Protein AF-A0A7X9MG55-F1 (afdb_monomer_lite)

pLDDT: mean 75.88, std 16.64, range [28.7, 94.56]

Structure (mmCIF, N/CA/C/O backbone):
data_AF-A0A7X9MG55-F1
#
_entry.id   AF-A0A7X9MG55-F1
#
loop_
_atom_site.group_PDB
_atom_site.id
_atom_site.type_symbol
_atom_site.label_atom_id
_atom_site.label_alt_id
_atom_site.label_comp_id
_atom_site.label_asym_id
_atom_site.label_entity_id
_atom_site.label_seq_id
_atom_site.pdbx_PDB_ins_code
_atom_site.Cartn_x
_atom_site.Cartn_y
_atom_site.Cartn_z
_atom_site.occupancy
_atom_site.B_iso_or_equiv
_atom_site.auth_seq_id
_atom_site.auth_comp_id
_atom_site.auth_asym_id
_atom_site.auth_atom_id
_atom_site.pdbx_PDB_model_num
ATOM 1 N N . MET A 1 1 ? 23.887 3.737 30.053 1.00 38.19 1 MET A N 1
ATOM 2 C CA . MET A 1 1 ? 22.578 3.278 29.536 1.00 38.19 1 MET A CA 1
ATOM 3 C C . MET A 1 1 ? 21.494 4.012 30.308 1.00 38.19 1 MET A C 1
ATOM 5 O O . MET A 1 1 ? 21.311 3.733 31.484 1.00 38.19 1 MET A O 1
ATOM 9 N N . ASN A 1 2 ? 20.874 5.023 29.694 1.00 35.66 2 ASN A N 1
ATOM 10 C CA . ASN A 1 2 ? 19.894 5.888 30.355 1.00 35.66 2 ASN A CA 1
ATOM 11 C C . ASN A 1 2 ? 18.522 5.206 30.445 1.00 35.66 2 ASN A C 1
ATOM 13 O O . ASN A 1 2 ? 17.972 4.744 29.447 1.00 35.66 2 ASN A O 1
ATOM 17 N N . THR A 1 3 ? 17.948 5.225 31.644 1.00 46.72 3 THR A N 1
ATOM 18 C CA . THR A 1 3 ? 16.601 4.763 32.027 1.00 46.72 3 THR A CA 1
ATOM 19 C C . THR A 1 3 ? 15.452 5.424 31.251 1.00 46.72 3 THR A C 1
ATOM 21 O O . THR A 1 3 ? 14.324 4.941 31.310 1.00 46.72 3 THR A O 1
ATOM 24 N N . GLN A 1 4 ? 15.716 6.481 30.478 1.00 46.66 4 GLN A N 1
ATOM 25 C CA . GLN A 1 4 ? 14.717 7.168 29.649 1.00 46.66 4 GLN A CA 1
ATOM 26 C C . GLN A 1 4 ? 14.274 6.368 28.413 1.00 46.66 4 GLN A C 1
ATOM 28 O O . GLN A 1 4 ? 13.129 6.507 27.993 1.00 46.66 4 GLN A O 1
ATOM 33 N N . ASN A 1 5 ? 15.107 5.468 27.879 1.00 46.47 5 ASN A N 1
ATOM 34 C CA . ASN A 1 5 ? 14.716 4.653 26.720 1.00 46.47 5 ASN A CA 1
ATOM 35 C C . ASN A 1 5 ? 13.810 3.469 27.101 1.00 46.47 5 ASN A C 1
ATOM 37 O O . ASN A 1 5 ? 13.038 2.991 26.275 1.00 46.47 5 ASN A O 1
ATOM 41 N N . PHE A 1 6 ? 13.839 3.021 28.360 1.00 43.56 6 PHE A N 1
ATOM 42 C CA . PHE A 1 6 ? 13.036 1.881 28.815 1.00 43.56 6 PHE A CA 1
ATOM 43 C C . PHE A 1 6 ? 11.531 2.204 28.844 1.00 43.56 6 PHE A C 1
ATOM 45 O O . PHE A 1 6 ? 10.707 1.361 28.502 1.00 43.56 6 PHE A O 1
ATOM 52 N N . TRP A 1 7 ? 11.169 3.451 29.164 1.00 41.03 7 TRP A N 1
ATOM 53 C CA . TRP A 1 7 ? 9.777 3.919 29.190 1.00 41.03 7 TRP A CA 1
ATOM 54 C C . TRP A 1 7 ? 9.133 4.060 27.806 1.00 41.03 7 TRP A C 1
ATOM 56 O O . TRP A 1 7 ? 7.911 4.058 27.725 1.00 41.03 7 TRP A O 1
ATOM 66 N N . LEU A 1 8 ? 9.923 4.151 26.732 1.00 48.19 8 LEU A N 1
ATOM 67 C CA . LEU A 1 8 ? 9.438 4.115 25.345 1.00 48.19 8 LEU A CA 1
ATOM 68 C C . LEU A 1 8 ? 9.329 2.681 24.812 1.00 48.19 8 LEU A C 1
ATOM 70 O O . LEU A 1 8 ? 8.436 2.385 24.023 1.00 48.19 8 LEU A O 1
ATOM 74 N N . ILE A 1 9 ? 10.181 1.776 25.298 1.00 51.41 9 ILE A N 1
ATOM 75 C CA . ILE A 1 9 ? 10.143 0.352 24.942 1.00 51.41 9 ILE A CA 1
ATOM 76 C C . ILE A 1 9 ? 8.924 -0.333 25.571 1.00 51.41 9 ILE A C 1
ATOM 78 O O . ILE A 1 9 ? 8.307 -1.169 24.926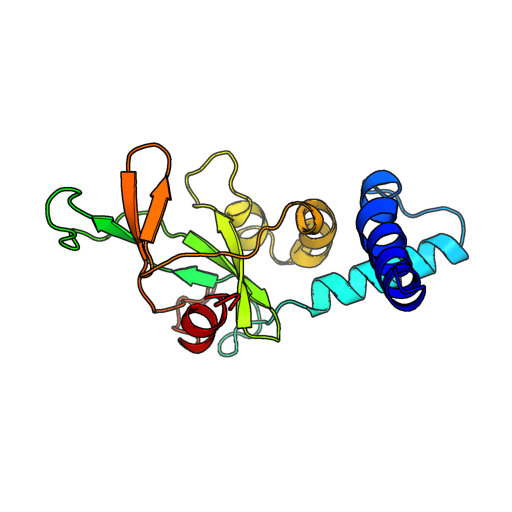 1.00 51.41 9 ILE A O 1
ATOM 82 N N . ILE A 1 10 ? 8.515 0.045 26.786 1.00 53.09 10 ILE A N 1
ATOM 83 C CA . ILE A 1 10 ? 7.338 -0.530 27.460 1.00 53.09 10 ILE A CA 1
ATOM 84 C C . ILE A 1 10 ? 6.033 -0.363 26.650 1.00 53.09 10 ILE A C 1
ATOM 86 O O . ILE A 1 10 ? 5.386 -1.375 26.410 1.00 53.09 10 ILE A O 1
ATOM 90 N N . PRO A 1 11 ? 5.611 0.827 26.179 1.00 53.69 11 PRO A N 1
ATOM 91 C CA . PRO A 1 11 ? 4.410 0.967 25.354 1.00 53.69 11 PRO A CA 1
ATOM 92 C C . PRO A 1 11 ? 4.562 0.340 23.963 1.00 53.69 11 PRO A C 1
ATOM 94 O O . PRO A 1 11 ? 3.560 -0.055 23.378 1.00 53.69 11 PRO A O 1
ATOM 97 N N . LEU A 1 12 ? 5.785 0.195 23.447 1.00 52.31 12 LEU A N 1
ATOM 98 C CA . LEU A 1 12 ? 6.057 -0.547 22.213 1.00 52.31 12 LEU A CA 1
ATOM 99 C C . LEU A 1 12 ? 5.859 -2.054 22.433 1.00 52.31 12 LEU A C 1
ATOM 101 O O . LEU A 1 12 ? 5.064 -2.682 21.753 1.00 52.31 12 LEU A O 1
ATOM 105 N N . VAL A 1 13 ? 6.477 -2.641 23.452 1.00 53.44 13 VAL A N 1
ATOM 106 C CA . VAL A 1 13 ? 6.375 -4.078 23.750 1.00 53.44 13 VAL A CA 1
ATOM 107 C C . VAL A 1 13 ? 4.977 -4.443 24.271 1.00 53.44 13 VAL A C 1
ATOM 109 O O . VAL A 1 13 ? 4.371 -5.410 23.815 1.00 53.44 13 VAL A O 1
ATOM 112 N N . ILE A 1 14 ? 4.410 -3.648 25.178 1.00 57.34 14 ILE A N 1
ATOM 113 C CA . ILE A 1 14 ? 3.079 -3.892 25.756 1.00 57.34 14 ILE A CA 1
ATOM 114 C C . ILE A 1 14 ? 1.953 -3.473 24.801 1.00 57.34 14 ILE A C 1
ATOM 116 O O . ILE A 1 14 ? 0.887 -4.076 24.835 1.00 57.34 14 ILE A O 1
ATOM 120 N N . GLY A 1 15 ? 2.164 -2.469 23.947 1.00 52.78 15 GLY A N 1
ATOM 121 C CA . GLY A 1 15 ? 1.142 -1.960 23.026 1.00 52.78 15 GLY A CA 1
ATOM 122 C C . GLY A 1 15 ? 1.171 -2.556 21.619 1.00 52.78 15 GLY A C 1
ATOM 123 O O . GLY A 1 15 ? 0.134 -2.566 20.964 1.00 52.78 15 GLY A O 1
ATOM 124 N N . PHE A 1 16 ? 2.313 -3.075 21.150 1.00 52.28 16 PHE A N 1
ATOM 125 C CA . PHE A 1 16 ? 2.412 -3.752 19.848 1.00 52.28 16 PHE A CA 1
ATOM 126 C C . PHE A 1 16 ? 2.528 -5.272 19.971 1.00 52.28 16 PHE A C 1
ATOM 128 O O . PHE A 1 16 ? 1.863 -5.986 19.225 1.00 52.28 16 PHE A O 1
ATOM 135 N N . ILE A 1 17 ? 3.350 -5.797 20.887 1.00 55.34 17 ILE A N 1
ATOM 136 C CA . ILE A 1 17 ? 3.662 -7.239 20.911 1.00 55.34 17 ILE A CA 1
ATOM 137 C C . ILE A 1 17 ? 2.600 -8.013 21.700 1.00 55.34 17 ILE A C 1
ATOM 139 O O . ILE A 1 17 ? 2.049 -8.996 21.212 1.00 55.34 17 ILE A O 1
ATOM 143 N N . LEU A 1 18 ? 2.254 -7.546 22.901 1.00 55.38 18 LEU A N 1
ATOM 144 C CA . LEU A 1 18 ? 1.291 -8.228 23.778 1.00 55.38 18 LEU A CA 1
ATOM 145 C C . LEU A 1 18 ? -0.118 -8.391 23.171 1.00 55.38 18 LEU A C 1
ATOM 147 O O . LEU A 1 18 ? -0.671 -9.489 23.281 1.00 55.38 18 LEU A O 1
ATOM 151 N N . PRO A 1 19 ? -0.702 -7.383 22.492 1.00 55.97 19 PRO A N 1
ATOM 152 C CA . PRO A 1 19 ? -2.021 -7.522 21.886 1.00 55.97 19 PRO A CA 1
ATOM 153 C C . PRO A 1 19 ? -2.030 -8.525 20.731 1.00 55.97 19 PRO A C 1
ATOM 155 O O . PRO A 1 19 ? -2.988 -9.277 20.572 1.00 55.97 19 PRO A O 1
ATOM 158 N N . SER A 1 20 ? -0.929 -8.589 19.981 1.00 54.69 20 SER A N 1
ATOM 159 C CA . SER A 1 20 ? -0.747 -9.503 18.850 1.00 54.69 20 SER A CA 1
ATOM 160 C C . SER A 1 20 ? -0.719 -10.974 19.283 1.00 54.69 20 SER A C 1
ATOM 162 O O . SER A 1 20 ? -1.243 -11.828 18.574 1.00 54.69 20 SER A O 1
ATOM 164 N N . PHE A 1 21 ? -0.184 -11.275 20.474 1.00 54.97 21 PHE A N 1
ATOM 165 C CA . PHE A 1 21 ? -0.174 -12.635 21.031 1.00 54.97 21 PHE A CA 1
ATOM 166 C C . PHE A 1 21 ? -1.453 -13.005 21.801 1.00 54.97 21 PHE A C 1
ATOM 168 O O . PHE A 1 21 ? -1.847 -14.171 21.792 1.00 54.97 21 PHE A O 1
ATOM 175 N N . PHE A 1 22 ? -2.113 -12.053 22.473 1.00 50.19 22 PHE A N 1
ATOM 176 C CA . PHE A 1 22 ? -3.271 -12.350 23.332 1.00 50.19 22 PHE A CA 1
ATOM 177 C C . PHE A 1 22 ? -4.639 -12.186 22.657 1.00 50.19 22 PHE A C 1
ATOM 179 O O . PHE A 1 22 ? -5.594 -12.844 23.076 1.00 50.19 22 PHE A O 1
ATOM 186 N N . PHE A 1 23 ? -4.764 -11.346 21.626 1.00 54.16 23 PHE A N 1
ATOM 187 C CA . PHE A 1 23 ? -6.056 -10.979 21.029 1.00 54.16 23 PHE A CA 1
ATOM 188 C C . PHE A 1 23 ? -6.205 -11.455 19.581 1.00 54.16 23 PHE A C 1
ATOM 190 O O . PHE A 1 23 ? -6.753 -10.738 18.747 1.00 54.16 23 PHE A O 1
ATOM 197 N N . LEU A 1 24 ? -5.780 -12.696 19.300 1.00 53.28 24 LEU A N 1
ATOM 198 C CA . LEU A 1 24 ? -6.072 -13.476 18.080 1.00 53.28 24 LEU A CA 1
ATOM 199 C C . LEU A 1 24 ? -7.599 -13.641 17.848 1.00 53.28 24 LEU A C 1
ATOM 201 O O . LEU A 1 24 ? -8.171 -14.721 17.985 1.00 53.28 24 LEU A O 1
ATOM 205 N N . GLY A 1 25 ? -8.292 -12.545 17.540 1.00 50.34 25 GLY A N 1
ATOM 206 C CA . GLY A 1 25 ? -9.675 -12.504 17.064 1.00 50.34 25 GLY A CA 1
ATOM 207 C C . GLY A 1 25 ? -10.789 -12.616 18.113 1.00 50.34 25 GLY A C 1
ATOM 208 O O . GLY A 1 25 ? -11.957 -12.648 17.728 1.00 50.34 25 GLY A O 1
ATOM 209 N N . LYS A 1 26 ? -10.501 -12.669 19.423 1.00 52.94 26 LYS A N 1
ATOM 210 C CA . LYS A 1 26 ? -11.543 -12.756 20.470 1.00 52.94 26 LYS A CA 1
ATOM 211 C C . LYS A 1 26 ? -11.465 -11.590 21.451 1.00 52.94 26 LYS A C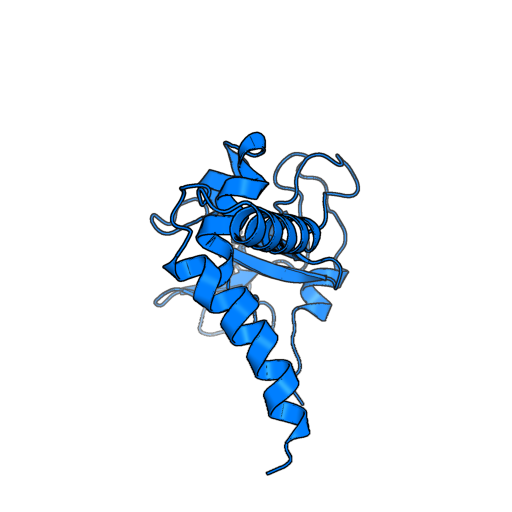 1
ATOM 213 O O . LYS A 1 26 ? -10.462 -11.428 22.140 1.00 52.94 26 LYS A O 1
ATOM 218 N N . LYS A 1 27 ? -12.562 -10.825 21.565 1.00 56.19 27 LYS A N 1
ATOM 219 C CA . LYS A 1 27 ? -12.695 -9.752 22.564 1.00 56.19 27 LYS A CA 1
ATOM 220 C C . LYS A 1 27 ? -12.486 -10.318 23.978 1.00 56.19 27 LYS A C 1
ATOM 222 O O . LYS A 1 27 ? -13.161 -11.289 24.341 1.00 56.19 27 LYS A O 1
ATOM 227 N N . PRO A 1 28 ? -11.598 -9.734 24.798 1.00 55.97 28 PRO A N 1
ATOM 228 C CA . PRO A 1 28 ? -11.426 -10.170 26.176 1.00 55.97 28 PRO A CA 1
ATOM 229 C C . PRO A 1 28 ? -12.691 -9.916 26.998 1.00 55.97 28 PRO A C 1
ATOM 231 O O . PRO A 1 28 ? -13.329 -8.874 26.885 1.00 55.97 28 PRO A O 1
ATOM 234 N N . LYS A 1 29 ? -13.027 -10.855 27.891 1.00 57.81 29 LYS A N 1
ATOM 235 C CA . LYS A 1 29 ? -14.165 -10.715 28.822 1.00 57.81 29 LYS A CA 1
ATOM 236 C C . LYS A 1 29 ? -13.959 -9.613 29.872 1.00 57.81 29 LYS A C 1
ATOM 238 O O . LYS A 1 29 ? -14.917 -9.187 30.506 1.00 57.81 29 LYS A O 1
ATOM 243 N N . ASN A 1 30 ? -12.716 -9.182 30.089 1.00 67.69 30 ASN A N 1
ATOM 244 C CA . ASN A 1 30 ? -12.379 -8.135 31.046 1.00 67.69 30 ASN A CA 1
ATOM 245 C C . ASN A 1 30 ? -12.516 -6.754 30.385 1.00 67.69 30 ASN A C 1
ATOM 247 O O . ASN A 1 30 ? -11.841 -6.475 29.395 1.00 67.69 30 ASN A O 1
ATOM 251 N N . ILE A 1 31 ? -13.353 -5.893 30.969 1.00 70.50 31 ILE A N 1
ATOM 252 C CA . ILE A 1 31 ? -13.655 -4.537 30.486 1.00 70.50 31 ILE A CA 1
ATOM 253 C C . ILE A 1 31 ? -12.376 -3.711 30.293 1.00 70.50 31 ILE A C 1
ATOM 255 O O . ILE A 1 31 ? -12.236 -3.030 29.281 1.00 70.50 31 ILE A O 1
ATOM 259 N N . PHE A 1 32 ? -11.414 -3.813 31.217 1.00 67.38 32 PHE A N 1
ATOM 260 C CA . PHE A 1 32 ? -10.155 -3.069 31.122 1.00 67.38 32 PHE A CA 1
ATOM 261 C C . PHE A 1 32 ? -9.326 -3.501 29.906 1.00 67.38 32 PHE A C 1
ATOM 263 O O . PHE A 1 32 ? -8.898 -2.666 29.116 1.00 67.38 32 PHE A O 1
ATOM 270 N N . LEU A 1 33 ? -9.150 -4.812 29.712 1.00 67.19 33 LEU A N 1
ATOM 271 C CA . LEU A 1 33 ? -8.413 -5.346 28.563 1.00 67.19 33 LEU A CA 1
ATOM 272 C C . LEU A 1 33 ? -9.122 -5.042 27.239 1.00 67.19 33 LEU A C 1
ATOM 274 O O . LEU A 1 33 ? -8.455 -4.781 26.245 1.00 67.19 33 LEU A O 1
ATOM 278 N N . SER A 1 34 ? -10.459 -5.021 27.233 1.00 66.69 34 SER A N 1
ATOM 279 C CA . SER A 1 34 ? -11.233 -4.646 26.046 1.00 66.69 34 SER A CA 1
ATOM 280 C C . SER A 1 34 ? -11.018 -3.181 25.672 1.00 66.69 34 SER A C 1
ATOM 282 O O . SER A 1 34 ? -10.886 -2.877 24.492 1.00 66.69 34 SER A O 1
ATOM 284 N N . ALA A 1 35 ? -10.959 -2.278 26.655 1.00 71.62 35 ALA A N 1
ATOM 285 C CA . ALA A 1 35 ? -10.709 -0.860 26.404 1.00 71.62 35 ALA A CA 1
ATOM 286 C C . ALA A 1 35 ? -9.285 -0.610 25.877 1.00 71.62 35 ALA A C 1
ATOM 288 O O . ALA A 1 35 ? -9.085 0.223 24.994 1.00 71.62 35 ALA A O 1
ATOM 289 N N . VAL A 1 36 ? -8.298 -1.352 26.390 1.00 72.19 36 VAL A N 1
ATOM 290 C CA . VAL A 1 36 ? -6.910 -1.285 25.909 1.00 72.19 36 VAL A CA 1
ATOM 291 C C . VAL A 1 36 ? -6.806 -1.783 24.463 1.00 72.19 36 VAL A C 1
ATOM 293 O O . VAL A 1 36 ? -6.206 -1.103 23.630 1.00 72.19 36 VAL A O 1
ATOM 296 N N . ASP A 1 37 ? -7.421 -2.923 24.141 1.00 69.50 37 ASP A N 1
ATOM 297 C CA . ASP A 1 37 ? -7.433 -3.472 22.779 1.00 69.50 37 ASP A CA 1
ATOM 298 C C . ASP A 1 37 ? -8.129 -2.522 21.786 1.00 69.50 37 ASP A C 1
ATOM 300 O O . ASP A 1 37 ? -7.583 -2.208 20.727 1.00 69.50 37 ASP A O 1
ATOM 304 N N . GLU A 1 38 ? -9.279 -1.955 22.163 1.00 71.62 38 GLU A N 1
ATOM 305 C CA . GLU A 1 38 ? -10.019 -0.989 21.340 1.00 71.62 38 GLU A CA 1
ATOM 306 C C . GLU A 1 38 ? -9.243 0.321 21.109 1.00 71.62 38 GLU A C 1
ATOM 308 O O . GLU A 1 38 ? -9.279 0.888 20.009 1.00 71.62 38 GLU A O 1
ATOM 313 N N . TYR A 1 39 ? -8.483 0.778 22.108 1.00 76.88 39 TYR A N 1
ATOM 314 C CA . TYR A 1 39 ? -7.593 1.931 21.976 1.00 76.88 39 TYR A CA 1
ATOM 315 C C . TYR A 1 39 ? -6.497 1.685 20.927 1.00 76.88 39 TYR A C 1
ATOM 317 O O . TYR A 1 39 ? -6.326 2.493 20.007 1.00 76.88 39 TYR A O 1
ATOM 325 N N . PHE A 1 40 ? -5.778 0.560 21.016 1.00 77.25 40 PHE A N 1
ATOM 326 C CA . PHE A 1 40 ? -4.717 0.228 20.057 1.00 77.25 40 PHE A CA 1
ATOM 327 C C . PHE A 1 40 ? -5.268 -0.095 18.665 1.00 77.25 40 PHE A C 1
ATOM 329 O O . PHE A 1 40 ? -4.678 0.314 17.666 1.00 77.25 40 PHE A O 1
ATOM 336 N N . TYR A 1 41 ? -6.413 -0.773 18.584 1.00 76.25 41 TYR A N 1
ATOM 337 C CA . TYR A 1 41 ? -7.160 -0.994 17.344 1.00 76.25 41 TYR A CA 1
ATOM 338 C C . TYR A 1 41 ? -7.432 0.312 16.601 1.00 76.25 41 TYR A C 1
ATOM 340 O O . TYR A 1 41 ? -7.020 0.494 15.453 1.00 76.25 41 TYR A O 1
ATOM 348 N N . THR A 1 42 ? -8.082 1.251 17.286 1.00 78.31 42 THR A N 1
ATOM 349 C CA . THR A 1 42 ? -8.483 2.531 16.701 1.00 78.31 42 THR A CA 1
ATOM 350 C C . THR A 1 42 ? -7.259 3.336 16.283 1.00 78.31 42 THR A C 1
ATOM 352 O O . THR A 1 42 ? -7.238 3.931 15.206 1.00 78.31 42 THR A O 1
ATOM 355 N N . ARG A 1 43 ? -6.202 3.322 17.103 1.00 82.31 43 ARG A N 1
ATOM 356 C CA . ARG A 1 43 ? -4.953 4.023 16.803 1.00 82.31 43 ARG A CA 1
ATOM 357 C C . ARG A 1 43 ? -4.279 3.478 15.543 1.00 82.31 43 ARG A C 1
ATOM 359 O O . ARG A 1 43 ? -3.942 4.284 14.684 1.00 82.31 43 ARG A O 1
ATOM 366 N N . ARG A 1 44 ? -4.151 2.152 15.397 1.00 84.50 44 ARG A N 1
ATOM 367 C CA . ARG A 1 44 ? -3.562 1.500 14.209 1.00 84.50 44 ARG A CA 1
ATOM 368 C C . ARG A 1 44 ? -4.328 1.831 12.933 1.00 84.50 44 ARG A C 1
ATOM 370 O O . ARG A 1 44 ? -3.744 2.308 11.968 1.00 84.50 44 ARG A O 1
ATOM 377 N N . ALA A 1 45 ? -5.649 1.656 12.942 1.00 84.25 45 ALA A N 1
ATOM 378 C CA . ALA A 1 45 ? -6.482 1.941 11.773 1.00 84.25 45 ALA A CA 1
ATOM 379 C C . ALA A 1 45 ? -6.443 3.422 11.353 1.00 84.25 45 ALA A C 1
ATOM 381 O O . ALA A 1 45 ? -6.563 3.737 10.163 1.00 84.25 45 ALA A O 1
ATOM 382 N N . ASN A 1 46 ? -6.273 4.322 12.324 1.00 86.38 46 ASN A N 1
ATOM 383 C CA . ASN A 1 46 ? -6.180 5.761 12.109 1.00 86.38 46 ASN A CA 1
ATOM 384 C C . ASN A 1 46 ? -4.794 6.237 11.666 1.00 86.38 46 ASN A C 1
ATOM 386 O O . ASN A 1 46 ? -4.675 7.424 11.366 1.00 86.38 46 ASN A O 1
ATOM 390 N N . LEU A 1 47 ? -3.768 5.381 11.640 1.00 85.88 47 LEU A N 1
ATOM 391 C CA . LEU A 1 47 ? -2.472 5.744 11.060 1.00 85.88 47 LEU A CA 1
ATOM 392 C C . LEU A 1 47 ? -2.555 5.879 9.542 1.00 85.88 47 LEU A C 1
ATOM 394 O O . LEU A 1 47 ? -1.817 6.677 8.988 1.00 85.88 47 LEU A O 1
ATOM 398 N N . PHE A 1 48 ? -3.455 5.142 8.887 1.00 89.88 48 PHE A N 1
ATOM 399 C CA . PHE A 1 48 ? -3.509 5.073 7.429 1.00 89.88 48 PHE A CA 1
ATOM 400 C C . PHE A 1 48 ? -4.476 6.079 6.810 1.00 89.88 48 PHE A C 1
ATOM 402 O O . PHE A 1 48 ? -5.634 6.202 7.239 1.00 89.88 48 PHE A O 1
ATOM 409 N N . GLU A 1 49 ? -4.003 6.765 5.774 1.00 87.94 49 GLU A N 1
ATOM 410 C CA . GLU A 1 49 ? -4.764 7.764 5.039 1.00 87.94 49 GLU A CA 1
ATOM 411 C C . GLU A 1 49 ? -5.729 7.143 4.037 1.00 87.94 49 GLU A C 1
ATOM 413 O O . GLU A 1 49 ? -5.516 6.068 3.477 1.00 87.94 49 GLU A O 1
ATOM 418 N N . LYS A 1 50 ? -6.832 7.857 3.820 1.00 90.94 50 LYS A N 1
ATOM 419 C CA . LYS A 1 50 ? -7.787 7.548 2.762 1.00 90.94 50 LYS A CA 1
ATOM 420 C C . LYS A 1 50 ? -7.430 8.341 1.516 1.00 90.94 50 LYS A C 1
ATOM 422 O O . LYS A 1 50 ? -6.952 9.466 1.612 1.00 90.94 50 LYS A O 1
ATOM 427 N N . CYS A 1 51 ? -7.764 7.791 0.357 1.00 90.81 51 CYS A N 1
ATOM 428 C CA . CYS A 1 51 ? -7.624 8.454 -0.927 1.00 90.81 51 CYS A CA 1
ATOM 429 C C . CYS A 1 51 ? -8.269 9.855 -0.887 1.00 90.81 51 CYS A C 1
ATOM 431 O O . CYS A 1 51 ? -9.466 9.959 -0.596 1.00 90.81 51 CYS A O 1
ATOM 433 N N . PRO A 1 52 ? -7.537 10.933 -1.224 1.00 89.19 52 PRO A N 1
ATOM 434 C CA . PRO A 1 52 ? -8.075 12.293 -1.191 1.00 89.19 52 PRO A CA 1
ATOM 435 C C . PRO A 1 52 ? -9.145 12.535 -2.266 1.00 89.19 52 PRO A C 1
ATOM 437 O O . PRO A 1 52 ? -9.969 13.438 -2.121 1.00 89.19 52 PRO A O 1
ATOM 440 N N . ARG A 1 53 ? -9.152 11.718 -3.331 1.00 90.44 53 ARG A N 1
ATOM 441 C CA . ARG A 1 53 ? -10.108 11.802 -4.443 1.00 90.44 53 ARG A CA 1
ATOM 442 C C . ARG A 1 53 ? -11.436 11.137 -4.089 1.00 90.44 53 ARG A C 1
ATOM 444 O O . ARG A 1 53 ? -12.455 11.815 -4.021 1.00 90.44 53 ARG A O 1
ATOM 451 N N . CYS A 1 54 ? -11.426 9.827 -3.830 1.00 92.75 54 CYS A N 1
ATOM 452 C CA . CYS A 1 54 ? -12.657 9.066 -3.597 1.00 92.75 54 CYS A CA 1
ATOM 453 C C . CYS A 1 54 ? -13.058 8.948 -2.122 1.00 92.75 54 CYS A C 1
ATOM 455 O O . CYS A 1 54 ? -14.195 8.595 -1.848 1.00 92.75 54 CYS A O 1
ATOM 457 N N . LYS A 1 55 ? -12.151 9.217 -1.169 1.00 90.50 55 LYS A N 1
ATOM 458 C CA . LYS A 1 55 ? -12.373 9.113 0.293 1.00 90.50 55 LYS A CA 1
ATOM 459 C C . LYS A 1 55 ? -12.815 7.732 0.795 1.00 90.50 55 LYS A C 1
ATOM 461 O O . LYS A 1 55 ? -13.160 7.578 1.969 1.00 90.50 55 LYS A O 1
ATOM 466 N N . ASP A 1 56 ? -12.722 6.728 -0.067 1.00 89.31 56 ASP A N 1
ATOM 467 C CA . ASP A 1 56 ? -13.297 5.408 0.164 1.00 89.31 56 ASP A CA 1
ATOM 468 C C . ASP A 1 56 ? -12.250 4.304 0.301 1.00 89.31 56 ASP A C 1
ATOM 470 O O . ASP A 1 56 ? -12.477 3.355 1.045 1.00 89.31 56 ASP A O 1
ATOM 474 N N . SER A 1 57 ? -11.111 4.419 -0.386 1.00 91.25 57 SER A N 1
ATOM 475 C CA . SER A 1 57 ? -10.015 3.448 -0.281 1.00 91.25 57 SER A CA 1
ATOM 476 C C . SER A 1 57 ? -8.885 3.976 0.593 1.00 91.25 57 SER A C 1
ATOM 478 O O . SER A 1 57 ? -8.639 5.180 0.627 1.00 91.25 57 SER A O 1
ATOM 480 N N . LYS A 1 58 ? -8.203 3.067 1.290 1.00 93.19 58 LYS A N 1
ATOM 481 C CA . LYS A 1 58 ? -6.926 3.299 1.989 1.00 93.19 58 LYS A CA 1
ATOM 482 C C . LYS A 1 58 ? -5.759 2.548 1.337 1.00 93.19 58 LYS A C 1
ATOM 484 O O . LYS A 1 58 ? -4.657 2.549 1.872 1.00 93.19 58 LYS A O 1
ATOM 489 N N . VAL A 1 59 ? -6.032 1.865 0.228 1.00 94.50 59 VAL A N 1
ATOM 490 C CA . VAL A 1 59 ? -5.079 1.018 -0.483 1.00 94.50 59 VAL A CA 1
ATOM 491 C C . VAL A 1 59 ? -4.697 1.705 -1.779 1.00 94.50 59 VAL A C 1
ATOM 493 O O . VAL A 1 59 ? -5.555 2.210 -2.513 1.00 94.50 59 VAL A O 1
ATOM 496 N N . PHE A 1 60 ? -3.411 1.692 -2.068 1.00 93.38 60 PHE A N 1
ATOM 497 C CA . PHE A 1 60 ? -2.813 2.368 -3.202 1.00 93.38 60 PHE A CA 1
ATOM 498 C C . PHE A 1 60 ? -1.886 1.412 -3.934 1.00 93.38 60 PHE A C 1
ATOM 500 O O . PHE A 1 60 ? -1.535 0.376 -3.381 1.00 93.38 60 PHE A O 1
ATOM 507 N N . TYR A 1 61 ? -1.513 1.737 -5.162 1.00 93.31 61 TYR A N 1
ATOM 508 C CA . TYR A 1 61 ? -0.577 0.931 -5.929 1.00 93.31 61 TYR A CA 1
ATOM 509 C C . TYR A 1 61 ? 0.348 1.788 -6.777 1.00 93.31 61 TYR A C 1
ATOM 511 O O . TYR A 1 61 ? 0.006 2.918 -7.138 1.00 93.31 61 TYR A O 1
ATOM 519 N N . CYS A 1 62 ? 1.497 1.213 -7.100 1.00 90.56 62 CYS A N 1
ATOM 520 C CA . CYS A 1 62 ? 2.442 1.738 -8.071 1.00 90.56 62 CYS A CA 1
ATOM 521 C C . CYS A 1 62 ? 2.563 0.740 -9.215 1.00 90.56 62 CYS A C 1
ATOM 523 O O . CYS A 1 62 ? 2.554 -0.474 -8.987 1.00 90.56 62 CYS A O 1
ATOM 525 N N . LYS A 1 63 ? 2.712 1.265 -10.427 1.00 91.00 63 LYS A N 1
ATOM 526 C CA . LYS A 1 63 ? 3.040 0.442 -11.583 1.00 91.00 63 LYS A CA 1
ATOM 527 C C . LYS A 1 63 ? 4.487 -0.014 -11.517 1.00 91.00 63 LYS A C 1
ATOM 529 O O . LYS A 1 63 ? 5.338 0.657 -10.926 1.00 91.00 63 LYS A O 1
ATOM 534 N N . LEU A 1 64 ? 4.736 -1.151 -12.142 1.00 90.31 64 LEU A N 1
ATOM 535 C CA . LEU A 1 64 ? 6.031 -1.803 -12.177 1.00 90.31 64 LEU A CA 1
ATOM 536 C C . LEU A 1 64 ? 6.441 -2.028 -13.621 1.00 90.31 64 LEU A C 1
ATOM 538 O O . LEU A 1 64 ? 5.598 -2.251 -14.489 1.00 90.31 64 LEU A O 1
ATOM 542 N N . TYR A 1 65 ? 7.739 -1.965 -13.845 1.00 90.75 65 TYR A N 1
ATOM 543 C CA . TYR A 1 65 ? 8.358 -2.130 -15.144 1.00 90.75 65 TYR A CA 1
ATOM 544 C C . TYR A 1 65 ? 9.529 -3.090 -14.999 1.00 90.75 65 TYR A C 1
ATOM 546 O O . TYR A 1 65 ? 10.226 -3.062 -13.980 1.00 90.75 65 TYR A O 1
ATOM 554 N N . GLU A 1 66 ? 9.738 -3.936 -16.001 1.00 89.38 66 GLU A N 1
ATOM 555 C CA . GLU A 1 66 ? 10.914 -4.803 -16.049 1.00 89.38 66 GLU A CA 1
ATOM 556 C C . GLU A 1 66 ? 12.189 -3.962 -16.145 1.00 89.38 66 GLU A C 1
ATOM 558 O O . GLU A 1 66 ? 12.190 -2.866 -16.715 1.00 89.38 66 GLU A O 1
ATOM 563 N N . VAL A 1 67 ? 13.278 -4.467 -15.571 1.00 86.81 67 VAL A N 1
ATOM 564 C CA . VAL A 1 67 ? 14.594 -3.835 -15.666 1.00 86.81 67 VAL A CA 1
ATOM 565 C C . VAL A 1 67 ? 15.583 -4.842 -16.210 1.00 86.81 67 VAL A C 1
ATOM 567 O O . VAL A 1 67 ? 15.784 -5.901 -15.615 1.00 86.81 67 VAL A O 1
ATOM 570 N N . GLU A 1 68 ? 16.253 -4.496 -17.309 1.00 77.62 68 GLU A N 1
ATOM 571 C CA . GLU A 1 68 ? 17.358 -5.317 -17.797 1.00 77.62 68 GLU A CA 1
ATOM 572 C C . GLU A 1 68 ? 18.560 -5.209 -16.834 1.00 77.62 68 GLU A C 1
ATOM 574 O O . GLU A 1 68 ? 19.103 -4.111 -16.649 1.00 77.62 68 GLU A O 1
ATOM 579 N N . PRO A 1 69 ? 19.022 -6.321 -16.218 1.00 67.00 69 PRO A N 1
ATOM 580 C CA . PRO A 1 69 ? 20.030 -6.274 -15.153 1.00 67.00 69 PRO A CA 1
ATOM 581 C C . PRO A 1 69 ? 21.398 -5.730 -15.582 1.00 67.00 69 PRO A C 1
ATOM 583 O O . PRO A 1 69 ? 22.182 -5.311 -14.731 1.00 67.00 69 PRO A O 1
ATOM 586 N N . SER A 1 70 ? 21.720 -5.771 -16.880 1.00 70.25 70 SER A N 1
ATOM 587 C CA . SER A 1 70 ? 23.017 -5.325 -17.399 1.00 70.25 70 SER A CA 1
ATOM 588 C C . SER A 1 70 ? 23.158 -3.806 -17.419 1.00 70.25 70 SER A C 1
ATOM 590 O O . SER A 1 70 ? 24.229 -3.302 -17.081 1.00 70.25 70 SER A O 1
ATOM 592 N N . ASP A 1 71 ? 22.088 -3.091 -17.777 1.00 68.19 71 ASP A N 1
ATOM 593 C CA . ASP A 1 71 ? 22.144 -1.663 -18.113 1.00 68.19 71 ASP A CA 1
ATOM 594 C C . ASP A 1 71 ? 21.131 -0.801 -17.335 1.00 68.19 71 ASP A C 1
ATOM 596 O O . ASP A 1 71 ? 21.129 0.422 -17.480 1.00 68.19 71 ASP A O 1
ATOM 600 N N . MET A 1 72 ? 20.315 -1.408 -16.458 1.00 72.81 72 MET A N 1
ATOM 601 C CA . MET A 1 72 ? 19.243 -0.736 -15.702 1.00 72.81 72 MET A CA 1
ATOM 602 C C . MET A 1 72 ? 18.250 0.010 -16.614 1.00 72.81 72 MET A C 1
ATOM 604 O O . MET A 1 72 ? 17.685 1.040 -16.233 1.00 72.81 72 MET A O 1
ATOM 608 N N . GLU A 1 73 ? 18.057 -0.492 -17.835 1.00 83.00 73 GLU A N 1
ATOM 609 C CA . GLU A 1 73 ? 17.098 0.061 -18.783 1.00 83.00 73 GLU A CA 1
ATOM 610 C C . GLU A 1 73 ? 15.681 -0.362 -18.383 1.00 83.00 73 GLU A C 1
ATOM 612 O O . GLU A 1 73 ? 15.422 -1.537 -18.117 1.00 83.00 73 GLU A O 1
ATOM 617 N N . ILE A 1 74 ? 14.778 0.620 -18.289 1.00 85.56 74 ILE A N 1
ATOM 618 C CA . ILE A 1 74 ? 13.374 0.396 -17.936 1.00 85.56 74 ILE A CA 1
ATOM 619 C C . ILE A 1 74 ? 12.660 -0.129 -19.182 1.00 85.56 74 ILE A C 1
ATOM 621 O O . ILE A 1 74 ? 12.541 0.589 -20.176 1.00 85.56 74 ILE A O 1
ATOM 625 N N . GLY A 1 75 ? 12.196 -1.372 -19.103 1.00 85.56 75 GLY A N 1
ATOM 626 C CA . GLY A 1 75 ? 11.486 -2.074 -20.161 1.00 85.56 75 GLY A CA 1
ATOM 627 C C . GLY A 1 75 ? 9.975 -1.848 -20.131 1.00 85.56 75 GLY A C 1
ATOM 628 O O . GLY A 1 75 ? 9.474 -0.759 -19.833 1.00 85.56 75 GLY A O 1
ATOM 629 N N . GLU A 1 76 ? 9.229 -2.894 -20.480 1.00 88.44 76 GLU A N 1
ATOM 630 C CA . GLU A 1 76 ? 7.769 -2.848 -20.537 1.00 88.44 76 GLU A CA 1
ATOM 631 C C . GLU A 1 76 ? 7.138 -2.850 -19.137 1.00 88.44 76 GLU A C 1
ATOM 633 O O . GLU A 1 76 ? 7.712 -3.331 -18.157 1.00 88.44 76 GLU A O 1
ATOM 638 N N . GLN A 1 77 ? 5.936 -2.271 -19.040 1.00 89.62 77 GLN A N 1
ATOM 639 C CA . GLN A 1 77 ? 5.142 -2.336 -17.818 1.00 89.62 77 GLN A CA 1
ATOM 640 C C . GLN A 1 77 ? 4.655 -3.775 -17.630 1.00 89.62 77 GLN A C 1
ATOM 642 O O . GLN A 1 77 ? 4.054 -4.331 -18.547 1.00 89.62 77 GLN A O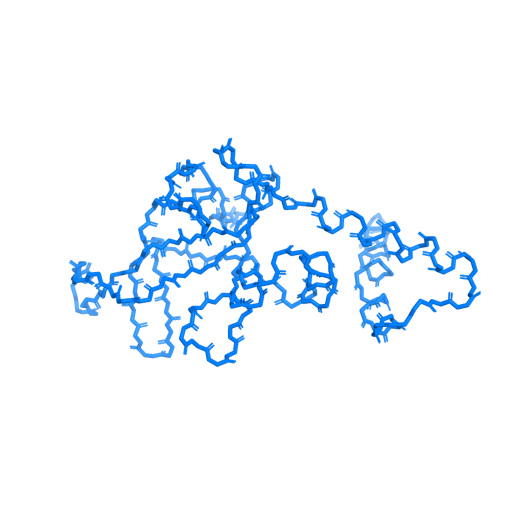 1
ATOM 647 N N . ILE A 1 78 ? 4.835 -4.340 -16.439 1.00 89.75 78 ILE A N 1
ATOM 648 C CA . ILE A 1 78 ? 4.265 -5.652 -16.129 1.00 89.75 78 ILE A CA 1
ATOM 649 C C . ILE A 1 78 ? 2.766 -5.547 -15.812 1.00 89.75 78 ILE A C 1
ATOM 651 O O . ILE A 1 78 ? 2.245 -4.485 -15.444 1.00 89.75 78 ILE A O 1
ATOM 655 N N . ASP A 1 79 ? 2.072 -6.679 -15.930 1.00 86.06 79 ASP A N 1
ATOM 656 C CA . ASP A 1 79 ? 0.628 -6.787 -15.688 1.00 86.06 79 ASP A CA 1
ATOM 657 C C . ASP A 1 79 ? 0.242 -6.729 -14.195 1.00 86.06 79 ASP A C 1
ATOM 659 O O . ASP A 1 79 ? -0.939 -6.573 -13.867 1.00 86.06 79 ASP A O 1
ATOM 663 N N . ASP A 1 80 ? 1.210 -6.835 -13.277 1.00 87.75 80 ASP A N 1
ATOM 664 C CA . ASP A 1 80 ? 0.991 -6.681 -11.833 1.00 87.75 80 ASP A CA 1
ATOM 665 C C . ASP A 1 80 ? 1.409 -5.291 -11.323 1.00 87.75 80 ASP A C 1
ATOM 667 O O . ASP A 1 80 ? 2.124 -4.527 -11.969 1.00 87.75 80 ASP A O 1
ATOM 671 N N . ASN A 1 81 ? 0.943 -4.942 -10.129 1.00 90.94 81 ASN A N 1
ATOM 672 C CA . ASN A 1 81 ? 1.286 -3.710 -9.439 1.00 90.94 81 ASN A CA 1
ATOM 673 C C . ASN A 1 81 ? 1.715 -4.027 -8.009 1.00 90.94 81 ASN A C 1
ATOM 675 O O . ASN A 1 81 ? 1.240 -4.987 -7.403 1.00 90.94 81 ASN A O 1
ATOM 679 N N . CYS A 1 82 ? 2.558 -3.175 -7.430 1.00 89.38 82 CYS A N 1
ATOM 680 C CA . CYS A 1 82 ? 2.862 -3.283 -6.009 1.00 89.38 82 CYS A CA 1
ATOM 681 C C . CYS A 1 82 ? 1.863 -2.442 -5.218 1.00 89.38 82 CYS A C 1
ATOM 683 O O . CYS A 1 82 ? 1.655 -1.266 -5.532 1.00 89.38 82 CYS A O 1
ATOM 685 N N . TYR A 1 83 ? 1.239 -3.042 -4.205 1.00 92.94 83 TYR A N 1
ATOM 686 C CA . TYR A 1 83 ? 0.192 -2.408 -3.413 1.00 92.94 83 TYR A CA 1
ATOM 687 C C . TYR A 1 83 ? 0.703 -1.960 -2.049 1.00 92.94 83 TYR A C 1
ATOM 689 O O . TYR A 1 83 ? 1.532 -2.609 -1.415 1.00 92.94 83 TYR A O 1
ATOM 697 N N . TYR A 1 84 ? 0.146 -0.852 -1.566 1.00 91.81 84 TYR A N 1
ATOM 698 C CA . TYR A 1 84 ? 0.590 -0.172 -0.360 1.00 91.81 84 TYR A CA 1
ATOM 699 C C . TYR A 1 84 ? -0.568 0.361 0.475 1.00 91.81 84 TYR A C 1
ATOM 701 O O . TYR A 1 84 ? -1.621 0.760 -0.033 1.00 91.81 84 TYR A O 1
ATOM 709 N N . LEU A 1 85 ? -0.309 0.476 1.773 1.00 92.94 85 LEU A N 1
ATOM 710 C CA . LEU A 1 85 ? -0.989 1.421 2.650 1.00 92.94 85 LEU A CA 1
ATOM 711 C C . LEU A 1 85 ? -0.102 2.653 2.851 1.00 92.94 85 LEU A C 1
ATOM 713 O O . LEU A 1 85 ? 1.117 2.530 2.951 1.00 92.94 85 LEU A O 1
ATOM 717 N N . ILE A 1 86 ? -0.714 3.833 2.965 1.00 89.44 86 ILE A N 1
ATOM 718 C CA . ILE A 1 86 ? 0.002 5.090 3.227 1.00 89.44 86 ILE A CA 1
ATOM 719 C C . ILE A 1 86 ? -0.319 5.559 4.641 1.00 89.44 86 ILE A C 1
ATOM 721 O O . ILE A 1 86 ? -1.496 5.676 4.990 1.00 89.44 86 ILE A O 1
ATOM 725 N N . SER A 1 87 ? 0.698 5.839 5.455 1.00 87.00 87 SER A N 1
ATOM 726 C CA . SER A 1 87 ? 0.501 6.472 6.761 1.00 87.00 87 SER A CA 1
ATOM 727 C C . SER A 1 87 ? 0.251 7.979 6.641 1.00 87.00 87 SER A C 1
ATOM 729 O O . SER A 1 87 ? 0.560 8.597 5.628 1.00 87.00 87 SER A O 1
ATOM 731 N N . LYS A 1 88 ? -0.257 8.606 7.703 1.00 83.25 88 LYS A N 1
ATOM 732 C CA . LYS A 1 88 ? -0.432 10.069 7.804 1.00 83.25 88 LYS A CA 1
ATOM 733 C C . LYS A 1 88 ? 0.851 10.867 7.598 1.00 83.25 88 LYS A C 1
ATOM 735 O O . LYS A 1 88 ? 0.812 12.036 7.236 1.00 83.25 88 LYS A O 1
ATOM 740 N N . GLU A 1 89 ? 1.989 10.243 7.860 1.00 79.56 89 GLU A N 1
ATOM 741 C CA . GLU A 1 89 ? 3.319 10.813 7.673 1.00 79.56 89 GLU A CA 1
ATOM 742 C C . GLU A 1 89 ? 3.847 10.605 6.242 1.00 79.56 89 GLU A C 1
ATOM 744 O O . GLU A 1 89 ? 4.946 11.048 5.923 1.00 79.56 89 GLU A O 1
ATOM 749 N N . GLY A 1 90 ? 3.075 9.944 5.373 1.00 78.00 90 GLY A N 1
ATOM 750 C CA . GLY A 1 90 ? 3.470 9.613 4.008 1.00 78.00 90 GLY A CA 1
ATOM 751 C C . GLY A 1 90 ? 4.340 8.360 3.895 1.00 78.00 90 GLY A C 1
ATOM 752 O O . GLY A 1 90 ? 4.860 8.095 2.818 1.00 78.00 90 GLY A O 1
ATOM 753 N N . GLN A 1 91 ? 4.503 7.569 4.962 1.00 83.94 91 GLN A N 1
ATOM 754 C CA . GLN A 1 91 ? 5.254 6.313 4.892 1.00 83.94 91 GLN A CA 1
ATOM 755 C C . GLN A 1 91 ? 4.441 5.254 4.139 1.00 83.94 91 GLN A C 1
ATOM 757 O O . GLN A 1 91 ? 3.257 5.052 4.425 1.00 83.94 91 GLN A O 1
ATOM 762 N N . LEU A 1 92 ? 5.089 4.543 3.218 1.00 87.00 92 LEU A N 1
ATOM 763 C CA . LEU A 1 92 ? 4.505 3.394 2.532 1.00 87.00 92 LEU A CA 1
ATOM 764 C C . LEU A 1 92 ? 4.727 2.114 3.335 1.00 87.00 92 LEU A C 1
ATOM 766 O O . LEU A 1 92 ? 5.836 1.853 3.794 1.00 87.00 92 LEU A O 1
ATOM 770 N N . TYR A 1 93 ? 3.676 1.311 3.464 1.00 89.25 93 TYR A N 1
ATOM 771 C CA . TYR A 1 93 ? 3.709 -0.041 4.018 1.00 89.25 93 TYR A CA 1
ATOM 772 C C . TYR A 1 93 ? 3.293 -1.012 2.925 1.00 89.25 93 TYR A C 1
ATOM 774 O O . TYR A 1 93 ? 2.199 -0.864 2.376 1.00 89.25 93 TYR A O 1
ATOM 782 N N . THR A 1 94 ? 4.165 -1.961 2.590 1.00 88.88 94 THR A N 1
ATOM 783 C CA . THR A 1 94 ? 3.915 -2.890 1.482 1.00 88.88 94 THR A CA 1
ATOM 784 C C . THR A 1 94 ? 2.822 -3.896 1.838 1.00 88.88 94 THR A C 1
ATOM 786 O O . THR A 1 94 ? 2.754 -4.396 2.962 1.00 88.88 94 THR A O 1
ATOM 789 N N . LEU A 1 95 ? 1.938 -4.161 0.878 1.00 91.19 95 LEU A N 1
ATOM 790 C CA . LEU A 1 95 ? 0.940 -5.229 0.923 1.00 91.19 95 LEU A CA 1
ATOM 791 C C . LEU A 1 95 ? 1.283 -6.385 -0.026 1.00 91.19 95 LEU A C 1
ATOM 793 O O . LEU A 1 95 ? 0.614 -7.415 0.042 1.00 91.19 95 LEU A O 1
ATOM 797 N N . GLY A 1 96 ? 2.298 -6.220 -0.879 1.00 88.50 96 GLY A N 1
ATOM 798 C CA . GLY A 1 96 ? 2.683 -7.183 -1.910 1.00 88.50 96 GLY A CA 1
ATOM 799 C C . GLY A 1 96 ? 2.003 -6.954 -3.264 1.00 88.50 96 GLY A C 1
ATOM 800 O O . GLY A 1 96 ? 1.403 -5.905 -3.518 1.00 88.50 96 GLY A O 1
ATOM 801 N N . PHE A 1 97 ? 2.131 -7.952 -4.135 1.00 88.31 97 PHE A N 1
ATOM 802 C CA . PHE A 1 97 ? 1.660 -7.971 -5.530 1.00 88.31 97 PHE A CA 1
ATOM 803 C C . PHE A 1 97 ? 0.342 -8.734 -5.621 1.00 88.31 97 PHE A C 1
ATOM 805 O O . PHE A 1 97 ? 0.116 -9.616 -4.801 1.00 88.31 97 PHE A O 1
ATOM 812 N N . LEU A 1 98 ? -0.569 -8.424 -6.542 1.00 84.38 98 LEU A N 1
ATOM 813 C CA . LEU A 1 98 ? -1.872 -9.108 -6.536 1.00 84.38 98 LEU A CA 1
ATOM 814 C C . LEU A 1 98 ? -1.759 -10.602 -6.844 1.00 84.38 98 LEU A C 1
ATOM 816 O O . LEU A 1 98 ? -2.531 -11.384 -6.289 1.00 84.38 98 LEU A O 1
ATOM 820 N N . TYR A 1 99 ? -0.828 -10.987 -7.716 1.00 80.19 99 TYR A N 1
ATOM 821 C CA . TYR A 1 99 ? -0.685 -12.374 -8.153 1.00 80.19 99 TYR A CA 1
ATOM 822 C C . TYR A 1 99 ? 0.226 -13.214 -7.244 1.00 80.19 99 TYR A C 1
ATOM 824 O O . TYR A 1 99 ? 0.343 -14.422 -7.453 1.00 80.19 99 TYR A O 1
ATOM 832 N N . ASP A 1 100 ? 0.814 -12.621 -6.201 1.00 80.25 100 ASP A N 1
ATOM 833 C CA . ASP A 1 100 ? 1.558 -13.353 -5.173 1.00 80.25 100 ASP A CA 1
ATOM 834 C C . ASP A 1 100 ? 0.597 -14.016 -4.169 1.00 80.25 100 ASP A C 1
ATOM 836 O O . ASP A 1 100 ? -0.247 -13.368 -3.545 1.00 80.25 100 ASP A O 1
ATOM 840 N N . ILE A 1 101 ? 0.762 -15.326 -3.965 1.00 73.00 101 ILE A N 1
ATOM 841 C CA . ILE A 1 101 ? -0.019 -16.132 -3.016 1.00 73.00 101 ILE A CA 1
ATOM 842 C C . ILE A 1 101 ? 0.103 -15.657 -1.561 1.00 73.00 101 ILE A C 1
ATOM 844 O O . ILE A 1 101 ? -0.783 -15.935 -0.752 1.00 73.00 101 ILE A O 1
ATOM 848 N N . ASN A 1 102 ? 1.189 -14.962 -1.219 1.00 76.44 102 ASN A N 1
ATOM 849 C CA . ASN A 1 102 ? 1.440 -14.437 0.122 1.00 76.44 102 ASN A CA 1
ATOM 850 C C . ASN A 1 102 ? 0.955 -12.993 0.292 1.00 76.44 102 ASN A C 1
ATOM 852 O O . ASN A 1 102 ? 1.065 -12.423 1.381 1.00 76.44 102 ASN A O 1
ATOM 856 N N . SER A 1 103 ? 0.413 -12.398 -0.768 1.00 82.56 103 SER A N 1
ATOM 857 C CA . SER A 1 103 ? 0.006 -11.005 -0.778 1.00 82.56 103 SER A CA 1
ATOM 858 C C . SER A 1 103 ? -1.178 -10.728 0.129 1.00 82.56 103 SER A C 1
ATOM 860 O O . SER A 1 103 ? -2.193 -11.428 0.146 1.00 82.56 103 SER A O 1
ATOM 862 N N . LEU A 1 104 ? -1.077 -9.616 0.847 1.00 89.12 104 LEU A N 1
ATOM 863 C CA . LEU A 1 104 ? -2.170 -9.070 1.637 1.00 89.12 104 LEU A CA 1
ATOM 864 C C . LEU A 1 104 ? -3.067 -8.156 0.796 1.00 89.12 104 LEU A C 1
ATOM 866 O O . LEU A 1 104 ? -4.178 -7.836 1.226 1.00 89.12 104 LEU A O 1
ATOM 870 N N . ALA A 1 105 ? -2.604 -7.726 -0.384 1.00 91.38 105 ALA A N 1
ATOM 871 C CA . ALA A 1 105 ? -3.266 -6.722 -1.210 1.00 91.38 105 ALA A CA 1
ATOM 872 C C . ALA A 1 105 ? -4.720 -7.095 -1.515 1.00 91.38 105 ALA A C 1
ATOM 874 O O . ALA A 1 105 ? -5.626 -6.284 -1.299 1.00 91.38 105 ALA A O 1
ATOM 875 N N . LEU A 1 106 ? -4.945 -8.346 -1.929 1.00 90.00 106 LEU A N 1
ATOM 876 C CA . LEU A 1 106 ? -6.258 -8.842 -2.328 1.00 90.00 106 LEU A CA 1
ATOM 877 C C . LEU A 1 106 ? -7.297 -8.673 -1.211 1.00 90.00 106 LEU A C 1
ATOM 879 O O . LEU A 1 106 ? -8.373 -8.122 -1.441 1.00 90.00 106 LEU A O 1
ATOM 883 N N . ALA A 1 107 ? -6.942 -9.042 0.025 1.00 89.88 107 ALA A N 1
ATOM 884 C CA . ALA A 1 107 ? -7.838 -8.937 1.175 1.00 89.88 107 ALA A CA 1
ATOM 885 C C . ALA A 1 107 ? -8.290 -7.487 1.421 1.00 89.88 107 ALA A C 1
ATOM 887 O O . ALA A 1 107 ? -9.470 -7.218 1.653 1.00 89.88 107 ALA A O 1
ATOM 888 N N . PHE A 1 108 ? -7.367 -6.526 1.337 1.00 92.31 108 PHE A N 1
ATOM 889 C CA . PHE A 1 108 ? -7.699 -5.118 1.556 1.00 92.31 108 PHE A CA 1
ATOM 890 C C . PHE A 1 108 ? -8.493 -4.485 0.400 1.00 92.31 108 PHE A C 1
ATOM 892 O O . PHE A 1 108 ? -9.227 -3.520 0.640 1.00 92.31 108 PHE A O 1
ATOM 899 N N . ILE A 1 109 ? -8.360 -5.003 -0.825 1.00 91.50 109 ILE A N 1
ATOM 900 C CA . ILE A 1 109 ? -9.041 -4.494 -2.025 1.00 91.50 109 ILE A CA 1
ATOM 901 C C . ILE A 1 109 ? -10.459 -5.055 -2.143 1.00 91.50 109 ILE A C 1
ATOM 903 O O . ILE A 1 109 ? -11.399 -4.287 -2.354 1.00 91.50 109 ILE A O 1
ATOM 907 N N . GLU A 1 110 ? -10.629 -6.369 -1.991 1.00 90.19 110 GLU A N 1
ATOM 908 C CA . GLU A 1 110 ? -11.922 -7.037 -2.183 1.00 90.19 110 GLU A CA 1
ATOM 909 C C . GLU A 1 110 ? -12.880 -6.806 -1.009 1.00 90.19 110 GLU A C 1
ATOM 911 O O . GLU A 1 110 ? -14.093 -6.678 -1.192 1.00 90.19 110 GLU A O 1
ATOM 916 N N . GLU A 1 111 ? -12.349 -6.686 0.211 1.00 89.81 111 GLU A N 1
ATOM 917 C CA . GLU A 1 111 ? -13.154 -6.534 1.422 1.00 89.81 111 GLU A CA 1
ATOM 918 C C . GLU A 1 111 ? -12.809 -5.250 2.206 1.00 89.81 111 GLU A C 1
ATOM 920 O O . GLU A 1 111 ? -12.467 -5.296 3.394 1.00 89.81 111 GLU A O 1
ATOM 925 N N . PRO A 1 112 ? -12.986 -4.052 1.613 1.00 87.88 112 PRO A N 1
ATOM 926 C CA . PRO A 1 112 ? -12.591 -2.786 2.239 1.00 87.88 112 PRO A CA 1
ATOM 927 C C . PRO A 1 112 ? -13.365 -2.495 3.535 1.00 87.88 112 PRO A C 1
ATOM 929 O O . PRO A 1 112 ? -12.888 -1.783 4.420 1.00 87.88 112 PRO A O 1
ATOM 932 N N . HIS A 1 113 ? -14.554 -3.083 3.694 1.00 88.62 113 HIS A N 1
ATOM 933 C CA . HIS A 1 113 ? -15.351 -3.003 4.918 1.00 88.62 113 HIS A CA 1
ATOM 934 C C . HIS A 1 113 ? -14.701 -3.735 6.109 1.00 88.62 113 HIS A C 1
ATOM 936 O O . HIS A 1 113 ? -14.988 -3.396 7.258 1.00 88.62 113 HIS A O 1
ATOM 942 N N . LYS A 1 114 ? -13.796 -4.694 5.858 1.00 89.75 114 LYS A N 1
ATOM 943 C CA . LYS A 1 114 ? -13.023 -5.409 6.885 1.00 89.75 114 LYS A CA 1
ATOM 944 C C . LYS A 1 114 ? -11.651 -4.792 7.151 1.00 89.75 114 LYS A C 1
ATOM 946 O O . LYS A 1 114 ? -10.911 -5.343 7.965 1.00 89.75 114 LYS A O 1
ATOM 951 N N . PHE A 1 115 ? -11.335 -3.627 6.568 1.00 90.75 115 PHE A N 1
ATOM 952 C CA . PHE A 1 115 ? -10.032 -2.955 6.703 1.00 90.75 115 PHE A CA 1
ATOM 953 C C . PHE A 1 115 ? -9.501 -2.962 8.139 1.00 90.75 115 PHE A C 1
ATOM 955 O O . PHE A 1 115 ? -8.365 -3.348 8.388 1.00 90.75 115 PHE A O 1
ATOM 962 N N . ASN A 1 116 ? -10.328 -2.557 9.105 1.00 87.19 116 ASN A N 1
ATOM 963 C CA . ASN A 1 116 ? -9.881 -2.467 10.488 1.00 87.19 116 ASN A CA 1
ATOM 964 C C . ASN A 1 116 ? -9.586 -3.855 11.107 1.00 87.19 116 ASN A C 1
ATOM 966 O O . ASN A 1 116 ? -8.695 -3.989 11.942 1.00 87.19 116 ASN A O 1
ATOM 970 N N . SER A 1 117 ? -10.311 -4.902 10.708 1.00 86.25 117 SER A N 1
ATOM 971 C CA . SER A 1 117 ? -10.021 -6.272 11.150 1.00 86.25 117 SER A CA 1
ATOM 972 C C . SER A 1 117 ? -8.686 -6.750 10.581 1.00 86.25 117 SER A C 1
ATOM 974 O O . SER A 1 117 ? -7.855 -7.279 11.316 1.00 86.25 117 SER A O 1
ATOM 976 N N . TYR A 1 118 ? -8.454 -6.508 9.291 1.00 89.19 118 TYR A N 1
ATOM 977 C CA . TYR A 1 118 ? -7.219 -6.904 8.623 1.00 89.19 118 TYR A CA 1
ATOM 978 C C . TYR A 1 118 ? -6.011 -6.133 9.104 1.00 89.19 118 TYR A C 1
ATOM 980 O O . TYR A 1 118 ? -4.979 -6.741 9.374 1.00 89.19 118 TYR A O 1
ATOM 988 N N . ILE A 1 119 ? -6.140 -4.823 9.317 1.00 89.31 119 ILE A N 1
ATOM 989 C CA . ILE A 1 119 ? -5.032 -4.063 9.877 1.00 89.31 119 ILE A CA 1
ATOM 990 C C . ILE A 1 119 ? -4.676 -4.586 11.264 1.00 89.31 119 ILE A C 1
ATOM 992 O O . ILE A 1 119 ? -3.509 -4.727 11.581 1.00 89.31 119 ILE A O 1
ATOM 996 N N . ASN A 1 120 ? -5.640 -4.996 12.083 1.00 81.44 120 ASN A N 1
ATOM 997 C CA . ASN A 1 120 ? -5.303 -5.580 13.375 1.00 81.44 120 ASN A CA 1
ATOM 998 C C . ASN A 1 120 ? -4.517 -6.879 13.291 1.00 81.44 120 ASN A C 1
ATOM 1000 O O . ASN A 1 120 ? -3.625 -7.096 14.113 1.00 81.44 120 ASN A O 1
ATOM 1004 N N . GLN A 1 121 ? -4.899 -7.728 12.345 1.00 84.06 121 GLN A N 1
ATOM 1005 C CA . GLN A 1 121 ? -4.303 -9.035 12.143 1.00 84.06 121 GLN A CA 1
ATOM 1006 C C . GLN A 1 121 ? -2.897 -8.919 11.551 1.00 84.06 121 GLN A C 1
ATOM 1008 O O . GLN A 1 121 ? -1.981 -9.580 12.029 1.00 84.06 121 GLN A O 1
ATOM 1013 N N . PHE A 1 122 ? -2.726 -8.068 10.539 1.00 85.62 122 PHE A N 1
ATOM 1014 C CA . PHE A 1 122 ? -1.505 -8.019 9.741 1.00 85.62 122 PHE A CA 1
ATOM 1015 C C . PHE A 1 122 ? -0.544 -6.904 10.133 1.00 85.62 122 PHE A C 1
ATOM 1017 O O . PHE A 1 122 ? 0.624 -6.999 9.801 1.00 85.62 122 PHE A O 1
ATOM 1024 N N . TYR A 1 123 ? -0.972 -5.871 10.864 1.00 83.06 123 TYR A N 1
ATOM 1025 C CA . TYR A 1 123 ? -0.106 -4.729 11.191 1.00 83.06 123 TYR A CA 1
ATOM 1026 C C . TYR A 1 123 ? 1.242 -5.079 11.840 1.00 83.06 123 TYR A C 1
ATOM 1028 O O . TYR A 1 123 ? 2.223 -4.448 11.467 1.00 83.06 123 TYR A O 1
ATOM 1036 N N . PRO A 1 124 ? 1.355 -6.072 12.747 1.00 77.06 124 PRO A N 1
ATOM 1037 C CA . PRO A 1 124 ? 2.660 -6.495 13.264 1.00 77.06 124 PRO A CA 1
ATOM 1038 C C . PRO A 1 124 ? 3.608 -7.068 12.198 1.00 77.06 124 PRO A C 1
ATOM 1040 O O . PRO A 1 124 ? 4.805 -7.141 12.443 1.00 77.06 124 PRO A O 1
ATOM 1043 N N . LEU A 1 125 ? 3.062 -7.497 11.059 1.00 80.81 125 LEU A N 1
ATOM 1044 C CA . LEU A 1 125 ? 3.763 -8.079 9.914 1.00 80.81 125 LEU A CA 1
ATOM 1045 C C . LEU A 1 125 ? 3.920 -7.079 8.757 1.00 80.81 125 LEU A C 1
ATOM 1047 O O . LEU A 1 125 ? 4.558 -7.407 7.765 1.00 80.81 125 LEU A O 1
ATOM 1051 N N . LEU A 1 126 ? 3.315 -5.887 8.845 1.00 83.81 126 LEU A N 1
ATOM 1052 C CA . LEU A 1 126 ? 3.435 -4.876 7.799 1.00 83.81 126 LEU A CA 1
ATOM 1053 C C . LEU A 1 126 ? 4.795 -4.200 7.890 1.00 83.81 126 LEU A C 1
ATOM 1055 O O . LEU A 1 126 ? 5.090 -3.491 8.856 1.00 83.81 126 LEU A O 1
ATOM 1059 N N . GLU A 1 127 ? 5.586 -4.366 6.841 1.00 81.50 127 GLU A N 1
ATOM 1060 C CA . GLU A 1 127 ? 6.902 -3.758 6.746 1.00 81.50 127 GLU A CA 1
ATOM 1061 C C . GLU A 1 127 ? 6.822 -2.405 6.026 1.00 81.50 127 GLU A C 1
ATOM 1063 O O . GLU A 1 127 ? 6.117 -2.266 5.015 1.00 81.50 127 GLU A O 1
ATOM 1068 N N . PRO A 1 128 ? 7.510 -1.370 6.542 1.00 83.06 128 PRO A N 1
ATOM 1069 C CA . PRO A 1 128 ? 7.664 -0.133 5.800 1.00 83.06 128 PRO A CA 1
ATOM 1070 C C . PRO A 1 128 ? 8.457 -0.429 4.527 1.00 83.06 128 PRO A C 1
ATOM 1072 O O . PRO A 1 128 ? 9.521 -1.041 4.576 1.00 83.06 128 PRO A O 1
ATOM 1075 N N . TYR A 1 129 ? 7.956 0.036 3.390 1.00 81.38 129 TYR A N 1
ATOM 1076 C CA . TYR A 1 129 ? 8.674 -0.083 2.131 1.00 81.38 129 TYR A CA 1
ATOM 1077 C C . TYR A 1 129 ? 9.955 0.756 2.183 1.00 81.38 129 TYR A C 1
ATOM 1079 O O . TYR A 1 129 ? 9.916 1.944 2.514 1.00 81.38 129 TYR A O 1
ATOM 1087 N N . GLN A 1 130 ? 11.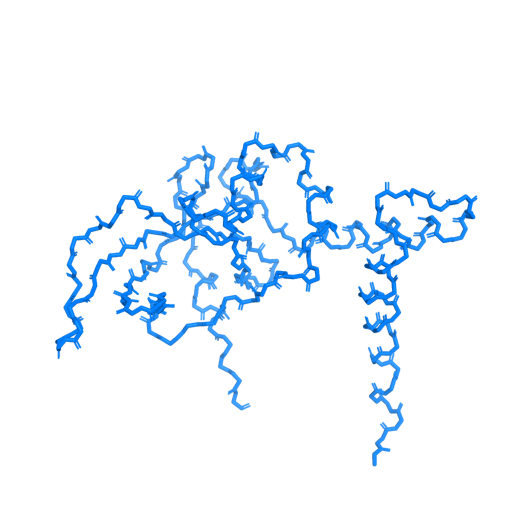081 0.129 1.848 1.00 73.19 130 GLN A N 1
ATOM 1088 C CA . GLN A 1 130 ? 12.388 0.764 1.743 1.00 73.19 130 GLN A CA 1
ATOM 1089 C C . GLN A 1 130 ? 13.018 0.344 0.420 1.00 73.19 130 GLN A C 1
ATOM 1091 O O . GLN A 1 130 ? 13.286 -0.831 0.205 1.00 73.19 130 GLN A O 1
ATOM 1096 N N . SER A 1 131 ? 13.258 1.308 -0.463 1.00 69.81 131 SER A N 1
ATOM 1097 C CA . SER A 1 131 ? 13.946 1.066 -1.728 1.00 69.81 131 SER A CA 1
ATOM 1098 C C . SER A 1 131 ? 14.890 2.211 -2.055 1.00 69.81 131 SER A C 1
ATOM 1100 O O . SER A 1 131 ? 14.581 3.393 -1.851 1.00 69.81 131 SER A O 1
ATOM 1102 N N . LEU A 1 132 ? 16.051 1.844 -2.589 1.00 66.44 132 LEU A N 1
ATOM 1103 C CA . LEU A 1 132 ? 16.983 2.762 -3.218 1.00 66.44 132 LEU A CA 1
ATOM 1104 C C . LEU A 1 132 ? 16.650 2.813 -4.713 1.00 66.44 132 LEU A C 1
ATOM 1106 O O . LEU A 1 132 ? 16.543 1.787 -5.370 1.00 66.44 132 LEU A O 1
ATOM 1110 N N . ALA A 1 133 ? 16.475 4.024 -5.245 1.00 72.56 133 ALA A N 1
ATOM 1111 C CA . ALA A 1 133 ? 16.205 4.271 -6.667 1.00 72.56 133 ALA A CA 1
ATOM 1112 C C . ALA A 1 133 ? 14.881 3.706 -7.238 1.00 72.56 133 ALA A C 1
ATOM 1114 O O . ALA A 1 133 ? 14.739 3.656 -8.454 1.00 72.56 133 ALA A O 1
ATOM 1115 N N . ASN A 1 134 ? 13.889 3.397 -6.390 1.00 79.88 134 ASN A N 1
ATOM 1116 C CA . ASN A 1 134 ? 12.612 2.774 -6.786 1.00 79.88 134 ASN A CA 1
ATOM 1117 C C . ASN A 1 134 ? 12.784 1.378 -7.400 1.00 79.88 134 ASN A C 1
ATOM 1119 O O . ASN A 1 134 ? 11.996 0.963 -8.242 1.00 79.88 134 ASN A O 1
ATOM 1123 N N . ILE A 1 135 ? 13.822 0.665 -6.986 1.00 80.75 135 ILE A N 1
ATOM 1124 C CA . ILE A 1 135 ? 14.065 -0.705 -7.406 1.00 80.75 135 ILE A CA 1
ATOM 1125 C C . ILE A 1 135 ? 13.404 -1.654 -6.405 1.00 80.75 135 ILE A C 1
ATOM 1127 O O . ILE A 1 135 ? 13.523 -1.470 -5.190 1.00 80.75 135 ILE A O 1
ATOM 1131 N N . ILE A 1 136 ? 12.693 -2.650 -6.914 1.00 80.12 136 ILE A N 1
ATOM 1132 C CA . ILE A 1 136 ? 12.187 -3.782 -6.149 1.00 80.12 136 ILE A CA 1
ATOM 1133 C C . ILE A 1 136 ? 12.909 -5.026 -6.651 1.00 80.12 136 ILE A C 1
ATOM 1135 O O . ILE A 1 136 ? 12.874 -5.316 -7.842 1.00 80.12 136 ILE A O 1
ATOM 1139 N N . GLU A 1 137 ? 13.533 -5.757 -5.737 1.00 77.75 137 GLU A N 1
ATOM 1140 C CA . GLU A 1 137 ? 14.143 -7.056 -6.015 1.00 77.75 137 GLU A CA 1
ATOM 1141 C C . GLU A 1 137 ? 13.206 -8.145 -5.486 1.00 77.75 137 GLU A C 1
ATOM 1143 O O . GLU A 1 137 ? 12.831 -8.131 -4.308 1.00 77.75 137 GLU A O 1
ATOM 1148 N N . LEU A 1 138 ? 12.795 -9.061 -6.360 1.00 75.12 138 LEU A N 1
ATOM 1149 C CA . LEU A 1 138 ? 11.966 -10.214 -6.019 1.00 75.12 138 LEU A CA 1
ATOM 1150 C C . LEU A 1 138 ? 12.626 -11.458 -6.568 1.00 75.12 138 LEU A C 1
ATOM 1152 O O . LEU A 1 138 ? 12.743 -11.610 -7.778 1.00 75.12 138 LEU A O 1
ATOM 1156 N N . GLU A 1 139 ? 13.020 -12.351 -5.665 1.00 76.31 139 GLU A N 1
ATOM 1157 C CA . GLU A 1 139 ? 13.767 -13.557 -6.021 1.00 76.31 139 GLU A CA 1
ATOM 1158 C C . GLU A 1 139 ? 15.027 -13.193 -6.828 1.00 76.31 139 GLU A C 1
ATOM 1160 O O . GLU A 1 139 ? 15.983 -12.693 -6.235 1.00 76.31 139 GLU A O 1
ATOM 1165 N N . ASP A 1 140 ? 14.998 -13.390 -8.149 1.00 73.06 140 ASP A N 1
ATOM 1166 C CA . ASP A 1 140 ? 16.085 -13.101 -9.090 1.00 73.06 140 ASP A CA 1
ATOM 1167 C C . ASP A 1 140 ? 15.713 -12.029 -10.142 1.00 73.06 140 ASP A C 1
ATOM 1169 O O . ASP A 1 140 ? 16.475 -11.783 -11.080 1.00 73.06 140 ASP A O 1
ATOM 1173 N N . GLU A 1 141 ? 14.553 -11.380 -10.006 1.00 79.88 141 GLU A N 1
ATOM 1174 C CA . GLU A 1 141 ? 14.059 -10.351 -10.923 1.00 79.88 141 GLU A CA 1
ATOM 1175 C C . GLU A 1 141 ? 14.121 -8.957 -10.290 1.00 79.88 141 GLU A C 1
ATOM 1177 O O . GLU A 1 141 ? 13.879 -8.756 -9.094 1.00 79.88 141 GLU A O 1
ATOM 1182 N N . ILE A 1 142 ? 14.460 -7.972 -11.121 1.00 84.56 142 ILE A N 1
ATOM 1183 C CA . ILE A 1 142 ? 14.579 -6.572 -10.729 1.00 84.56 142 ILE A CA 1
ATOM 1184 C C . ILE A 1 142 ? 13.485 -5.791 -11.446 1.00 84.56 142 ILE A C 1
ATOM 1186 O O . ILE A 1 142 ? 13.411 -5.779 -12.673 1.00 84.56 142 ILE A O 1
ATOM 1190 N N . PHE A 1 143 ? 12.664 -5.098 -10.667 1.00 87.75 143 PHE A N 1
ATOM 1191 C CA . PHE A 1 143 ? 11.602 -4.244 -11.175 1.00 87.75 143 PHE A CA 1
ATOM 1192 C C . PHE A 1 143 ? 11.863 -2.791 -10.822 1.00 87.75 143 PHE A C 1
ATOM 1194 O O . PHE A 1 143 ? 12.279 -2.459 -9.709 1.00 87.75 143 PHE A O 1
ATOM 1201 N N . TRP A 1 144 ? 11.544 -1.903 -11.756 1.00 88.44 144 TRP A N 1
ATOM 1202 C CA . TRP A 1 144 ? 11.492 -0.478 -11.503 1.00 88.44 144 TRP A CA 1
ATOM 1203 C C . TRP A 1 144 ? 10.061 -0.072 -11.187 1.00 88.44 144 TRP A C 1
ATOM 1205 O O . TRP A 1 144 ? 9.125 -0.330 -11.943 1.00 88.44 144 TRP A O 1
ATOM 1215 N N . GLN A 1 145 ? 9.894 0.585 -10.050 1.00 86.31 145 GLN A N 1
ATOM 1216 C CA . GLN A 1 145 ? 8.619 1.093 -9.594 1.00 86.31 145 GLN A CA 1
ATOM 1217 C C . GLN A 1 145 ? 8.434 2.546 -10.020 1.00 86.31 145 GLN A C 1
ATOM 1219 O O . GLN A 1 145 ? 9.247 3.430 -9.723 1.00 86.31 145 GLN A O 1
ATOM 1224 N N . GLU A 1 146 ? 7.289 2.812 -10.638 1.00 86.00 146 GLU A N 1
ATOM 1225 C CA . GLU A 1 146 ? 6.902 4.167 -10.994 1.00 86.00 146 GLU A CA 1
ATOM 1226 C C . GLU A 1 146 ? 6.792 5.057 -9.742 1.00 86.00 146 GLU A C 1
ATOM 1228 O O . GLU A 1 146 ? 6.255 4.631 -8.713 1.00 86.00 146 GLU A O 1
ATOM 1233 N N . PRO A 1 147 ? 7.254 6.320 -9.802 1.00 80.94 147 PRO A N 1
ATOM 1234 C CA . PRO A 1 147 ? 7.088 7.280 -8.711 1.00 80.94 147 PRO A CA 1
ATOM 1235 C C . PRO A 1 147 ? 5.647 7.792 -8.562 1.00 80.94 147 PRO A C 1
ATOM 1237 O O . PRO A 1 147 ? 5.389 8.641 -7.705 1.00 80.94 147 PRO A O 1
ATOM 1240 N N . ASP A 1 148 ? 4.713 7.319 -9.384 1.00 86.00 148 ASP A N 1
ATOM 1241 C CA . ASP A 1 148 ? 3.313 7.693 -9.306 1.00 86.00 148 ASP A CA 1
ATOM 1242 C C . ASP A 1 148 ? 2.503 6.677 -8.512 1.00 86.00 148 ASP A C 1
ATOM 1244 O O . ASP A 1 148 ? 2.566 5.467 -8.719 1.00 86.00 148 ASP A O 1
ATOM 1248 N N . LEU A 1 149 ? 1.717 7.217 -7.583 1.00 88.94 149 LEU A N 1
ATOM 1249 C CA . LEU A 1 149 ? 0.875 6.447 -6.688 1.00 88.94 149 LEU A CA 1
ATOM 1250 C C . LEU A 1 149 ? -0.590 6.608 -7.083 1.00 88.94 149 LEU A C 1
ATOM 1252 O O . LEU A 1 149 ? -1.114 7.728 -7.162 1.00 88.94 149 LEU A O 1
ATOM 1256 N N . PHE A 1 150 ? -1.260 5.479 -7.276 1.00 92.56 150 PHE A N 1
ATOM 1257 C CA . PHE A 1 150 ? -2.634 5.395 -7.754 1.00 92.56 150 PHE A CA 1
ATOM 1258 C C . PHE A 1 150 ? -3.548 4.790 -6.695 1.00 92.56 150 PHE A C 1
ATOM 1260 O O . PHE A 1 150 ? -3.157 3.945 -5.892 1.00 92.56 150 PHE A O 1
ATOM 1267 N N . CYS A 1 151 ? -4.802 5.226 -6.667 1.00 93.81 151 CYS A N 1
ATOM 1268 C CA . CYS A 1 151 ? -5.806 4.646 -5.783 1.00 93.81 151 CYS A CA 1
ATOM 1269 C C . CYS A 1 151 ? -6.301 3.298 -6.322 1.00 93.81 151 CYS A C 1
ATOM 1271 O O . CYS A 1 151 ? -6.830 3.245 -7.426 1.00 93.81 151 CYS A O 1
ATOM 1273 N N . SER A 1 152 ? -6.278 2.245 -5.503 1.00 94.38 152 SER A N 1
ATOM 1274 C CA . SER A 1 152 ? -6.818 0.916 -5.869 1.00 94.38 152 SER A CA 1
ATOM 1275 C C . SER A 1 152 ? -8.306 0.898 -6.243 1.00 94.38 152 SER A C 1
ATOM 1277 O O . SER A 1 152 ? -8.761 -0.049 -6.870 1.00 94.38 152 SER A O 1
ATOM 1279 N N . LYS A 1 153 ? -9.080 1.916 -5.836 1.00 94.31 153 LYS A N 1
ATOM 1280 C CA . LYS A 1 153 ? -10.530 1.980 -6.086 1.00 94.31 153 LYS A CA 1
ATOM 1281 C C . LYS A 1 153 ? -10.913 2.893 -7.245 1.00 94.31 153 LYS A C 1
ATOM 12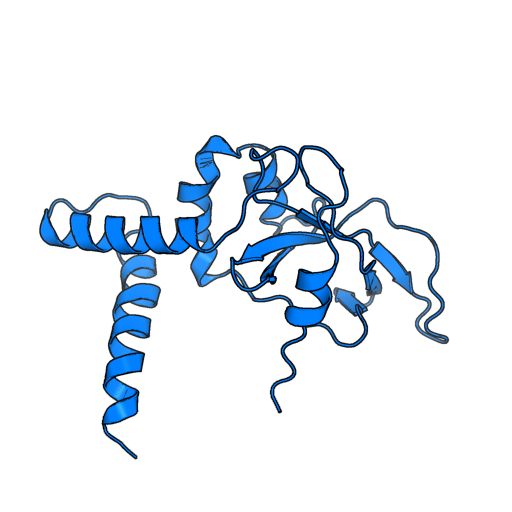83 O O . LYS A 1 153 ? -11.791 2.548 -8.021 1.00 94.31 153 LYS A O 1
ATOM 1288 N N . CYS A 1 154 ? -10.364 4.108 -7.294 1.00 94.56 154 CYS A N 1
ATOM 1289 C CA . CYS A 1 154 ? -10.734 5.081 -8.328 1.00 94.56 154 CYS A CA 1
ATOM 1290 C C . CYS A 1 154 ? -9.683 5.224 -9.426 1.00 94.56 154 CYS A C 1
ATOM 1292 O O . CYS A 1 154 ? -9.926 5.980 -10.353 1.00 94.56 154 CYS A O 1
ATOM 1294 N N . HIS A 1 155 ? -8.530 4.557 -9.307 1.00 94.56 155 HIS A N 1
ATOM 1295 C CA . HIS A 1 155 ? -7.415 4.568 -10.266 1.00 94.56 155 HIS A CA 1
ATOM 1296 C C . HIS A 1 155 ? -6.830 5.953 -10.592 1.00 94.56 155 HIS A C 1
ATOM 1298 O O . HIS A 1 155 ? -5.901 6.073 -11.378 1.00 94.56 155 HIS A O 1
ATOM 1304 N N . GLU A 1 156 ? -7.322 7.000 -9.929 1.00 93.12 156 GLU A N 1
ATOM 1305 C CA . GLU A 1 156 ? -6.757 8.343 -9.956 1.00 93.12 156 GLU A CA 1
ATOM 1306 C C . GLU A 1 156 ? -5.408 8.391 -9.235 1.00 93.12 156 GLU A C 1
ATOM 1308 O O . GLU A 1 156 ? -5.229 7.775 -8.176 1.00 93.12 156 GLU A O 1
ATOM 1313 N N . GLN A 1 157 ? -4.500 9.205 -9.767 1.00 91.25 157 GLN A N 1
ATOM 1314 C CA . GLN A 1 157 ? -3.229 9.542 -9.133 1.00 91.25 157 GLN A CA 1
ATOM 1315 C C . GLN A 1 157 ? -3.473 10.417 -7.887 1.00 91.25 157 GLN A C 1
ATOM 1317 O O . GLN A 1 157 ? -4.248 11.385 -7.913 1.00 91.25 157 GLN A O 1
ATOM 1322 N N . VAL A 1 158 ? -2.825 10.075 -6.770 1.00 83.81 158 VAL A N 1
ATOM 1323 C CA . VAL A 1 158 ? -3.126 10.639 -5.435 1.00 83.81 158 VAL A CA 1
ATOM 1324 C C . VAL A 1 158 ? -1.994 11.435 -4.784 1.00 83.81 158 VAL A C 1
ATOM 1326 O O . VAL A 1 158 ? -2.173 11.854 -3.642 1.00 83.81 158 VAL A O 1
ATOM 1329 N N . ASN A 1 159 ? -0.932 11.751 -5.541 1.00 68.69 159 ASN A N 1
ATOM 1330 C CA . ASN A 1 159 ? 0.234 12.593 -5.198 1.00 68.69 159 ASN A CA 1
ATOM 1331 C C . ASN A 1 159 ? 1.514 11.803 -4.824 1.00 68.69 159 ASN A C 1
ATOM 1333 O O . ASN A 1 159 ? 1.446 10.738 -4.220 1.00 68.69 159 ASN A O 1
ATOM 1337 N N . GLN A 1 160 ? 2.681 12.344 -5.206 1.00 60.34 160 GLN A N 1
ATOM 1338 C CA . GLN A 1 160 ? 3.990 11.652 -5.279 1.00 60.34 160 GLN A CA 1
ATOM 1339 C C . GLN A 1 160 ? 4.823 11.710 -3.987 1.00 60.34 160 GLN A C 1
ATOM 1341 O O . GLN A 1 160 ? 5.777 10.954 -3.804 1.00 60.34 160 GLN A O 1
ATOM 1346 N N . THR A 1 161 ? 4.482 12.617 -3.068 1.00 54.69 161 THR A N 1
ATOM 1347 C CA . THR A 1 161 ? 5.228 12.858 -1.821 1.00 54.69 161 THR A CA 1
ATOM 1348 C C . THR A 1 161 ? 5.487 11.598 -0.969 1.00 54.69 161 THR A C 1
ATOM 1350 O O . THR A 1 161 ? 6.592 11.496 -0.434 1.00 54.69 161 THR A O 1
ATOM 1353 N N . PRO A 1 162 ? 4.562 10.615 -0.863 1.00 54.72 162 PRO A N 1
ATOM 1354 C CA . PRO A 1 162 ? 4.777 9.414 -0.053 1.00 54.72 162 PRO A CA 1
ATOM 1355 C C . PRO A 1 162 ? 5.962 8.550 -0.506 1.00 54.72 162 PRO A C 1
ATOM 1357 O O . PRO A 1 162 ? 6.713 8.054 0.326 1.00 54.72 162 PRO A O 1
ATOM 1360 N N . ILE A 1 163 ? 6.192 8.409 -1.818 1.00 53.66 163 ILE A N 1
ATOM 1361 C CA . ILE A 1 163 ? 7.313 7.603 -2.341 1.00 53.66 163 ILE A CA 1
ATOM 1362 C C . ILE A 1 163 ? 8.653 8.287 -2.042 1.00 53.66 163 ILE A C 1
ATOM 1364 O O . ILE A 1 163 ? 9.621 7.627 -1.672 1.00 53.66 163 ILE A O 1
ATOM 1368 N N . TYR A 1 164 ? 8.712 9.620 -2.130 1.00 52.81 164 TYR A N 1
ATOM 1369 C CA . TYR A 1 164 ? 9.928 10.373 -1.811 1.00 52.81 164 TYR A CA 1
ATOM 1370 C C . TYR A 1 164 ? 10.255 10.395 -0.312 1.00 52.81 164 TYR A C 1
ATOM 1372 O O . TYR A 1 164 ? 11.434 10.426 0.034 1.00 52.81 164 TYR A O 1
ATOM 1380 N N . LEU A 1 165 ? 9.242 10.377 0.564 1.00 49.88 165 LEU A N 1
ATOM 1381 C CA . LEU A 1 165 ? 9.420 10.414 2.023 1.00 49.88 165 LEU A CA 1
ATOM 1382 C C . LEU A 1 165 ? 9.531 9.023 2.667 1.00 49.88 165 LEU A C 1
ATOM 1384 O O . LEU A 1 165 ? 10.210 8.890 3.681 1.00 49.88 165 LEU A O 1
ATOM 1388 N N . GLY A 1 166 ? 8.940 7.986 2.062 1.00 46.81 166 GLY A N 1
ATOM 1389 C CA . GLY A 1 166 ? 9.121 6.583 2.458 1.00 46.81 166 GLY A CA 1
ATOM 1390 C C . GLY A 1 166 ? 10.545 6.064 2.226 1.00 46.81 166 GLY A C 1
ATOM 1391 O O . GLY A 1 166 ? 10.937 5.053 2.808 1.00 46.81 166 GLY A O 1
ATOM 1392 N N . ARG A 1 167 ? 11.360 6.802 1.454 1.00 48.69 167 ARG A N 1
ATOM 1393 C CA . ARG A 1 167 ? 12.823 6.698 1.464 1.00 48.69 167 ARG A CA 1
ATOM 1394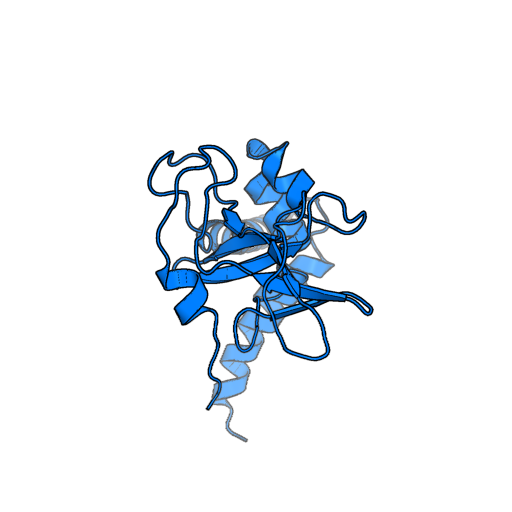 C C . ARG A 1 167 ? 13.327 7.174 2.822 1.00 48.69 167 ARG A C 1
ATOM 1396 O O . ARG A 1 167 ? 13.768 8.313 2.975 1.00 48.69 167 ARG A O 1
ATOM 1403 N N . THR A 1 168 ? 13.268 6.299 3.818 1.00 38.69 168 THR A N 1
ATOM 1404 C CA . THR A 1 168 ? 13.998 6.478 5.071 1.00 38.69 168 THR A CA 1
ATOM 1405 C C . THR A 1 168 ? 15.488 6.569 4.736 1.00 38.69 168 THR A C 1
ATOM 1407 O O . THR A 1 168 ? 16.200 5.571 4.706 1.00 38.69 168 THR A O 1
ATOM 1410 N N . PHE A 1 169 ? 15.985 7.779 4.476 1.00 33.50 169 PHE A N 1
ATOM 1411 C CA . PHE A 1 169 ? 17.387 8.095 4.688 1.00 33.50 169 PHE A CA 1
ATOM 1412 C C . PHE A 1 169 ? 17.595 8.061 6.200 1.00 33.50 169 PHE A C 1
ATOM 1414 O O . PHE A 1 169 ? 17.479 9.079 6.880 1.00 33.50 169 PHE A O 1
ATOM 1421 N N . ILE A 1 170 ? 17.861 6.873 6.741 1.00 30.30 170 ILE A N 1
ATOM 1422 C CA . ILE A 1 170 ? 18.553 6.792 8.021 1.00 30.30 170 ILE A CA 1
ATOM 1423 C C . ILE A 1 170 ? 19.974 7.268 7.719 1.00 30.30 170 ILE A C 1
ATOM 1425 O O . ILE A 1 170 ? 20.743 6.575 7.054 1.00 30.30 170 ILE A O 1
ATOM 1429 N N . ARG A 1 171 ? 20.270 8.501 8.125 1.00 28.70 171 ARG A N 1
ATOM 1430 C CA . ARG A 1 171 ? 21.632 9.018 8.226 1.00 28.70 171 ARG A CA 1
ATOM 1431 C C . ARG A 1 171 ? 22.120 8.845 9.654 1.00 28.70 171 ARG A C 1
ATOM 1433 O O . ARG A 1 171 ? 21.299 9.079 10.570 1.00 28.70 171 ARG A O 1
#

Sequence (171 aa):
MNTQNFWLIIPLVIGFILPSFFFLGKKPKNIFLSAVDEYFYTRRANLFEKCPRCKDSKVFYCKLYEVEPSDMEIGEQIDDNCYYLISKEGQLYTLGFLYDINSLALAFIEEPHKFNSYINQFYPLLEPYQSLANIIELEDEIFWQEPDLFCSKCHEQVNQTPIYLGRTFIR

Secondary structure (DSSP, 8-state):
--TTTHHHHHHHIIIIIHHHHH-SS---SSHHHHHHHHHHHHHHHTTBPPPTTTSS--EEEEEEEEEETTTTEEEEEEEEEEEEEEBTT--EEEEEETT-TT-SHHHHHH-GGGHHHHHHHHGGGPPBP--STTEEEETTEEEEEPS--EETTT--B--SHHHHHHS----

Foldseek 3Di:
DDPVVVVVVCCVCVLQVVCLVPCPPDQDPDPVSNVSNVVSLVVLLQQFDAQPVPSQAQKKWWWKFFADPPPRDTHDIDPKIWMFGAGPQLWTWTQGIPPDPSGNRCVCLVCVVCSSVSSSNCVSVTDTDEDDQQWDDDDHTIMHTDLWMATSPPRDTRDRVSVVRNHPPPD

Radius of gyration: 18.14 Å; chains: 1; bounding box: 38×29×53 Å